Protein AF-A0A8T6URM4-F1 (afdb_monomer_lite)

pLDDT: mean 91.84, std 9.7, range [47.72, 98.75]

Structure (mmCIF, N/CA/C/O backbone):
data_AF-A0A8T6URM4-F1
#
_entry.id   AF-A0A8T6URM4-F1
#
loop_
_atom_site.group_PDB
_atom_site.id
_atom_site.type_symbol
_atom_site.label_atom_id
_atom_site.label_alt_id
_atom_site.label_comp_id
_atom_site.label_asym_id
_atom_site.label_entity_id
_atom_site.label_seq_id
_atom_site.pdbx_PDB_ins_code
_atom_site.Cartn_x
_atom_site.Cartn_y
_atom_site.Cartn_z
_atom_site.occupancy
_atom_site.B_iso_or_equiv
_atom_site.auth_seq_id
_atom_site.auth_comp_id
_atom_site.auth_asym_id
_atom_site.auth_atom_id
_atom_site.pdbx_PDB_model_num
ATOM 1 N N . ALA A 1 1 ? -12.663 2.961 1.482 1.00 91.44 1 ALA A N 1
ATOM 2 C CA . ALA A 1 1 ? -11.693 3.712 0.654 1.00 91.44 1 ALA A CA 1
ATOM 3 C C . ALA A 1 1 ? -12.336 4.215 -0.636 1.00 91.44 1 ALA A C 1
ATOM 5 O O . ALA A 1 1 ? -12.297 5.409 -0.865 1.00 91.44 1 ALA A O 1
ATOM 6 N N . ALA A 1 2 ? -12.988 3.360 -1.436 1.00 95.31 2 ALA A N 1
ATOM 7 C CA . ALA A 1 2 ? -13.620 3.776 -2.699 1.00 95.31 2 ALA A CA 1
ATOM 8 C C . ALA A 1 2 ? -14.686 4.888 -2.563 1.00 95.31 2 ALA A C 1
ATOM 10 O O . ALA A 1 2 ? -14.826 5.719 -3.453 1.00 95.31 2 ALA A O 1
ATOM 11 N N . ALA A 1 3 ? -15.412 4.930 -1.441 1.00 95.12 3 ALA A N 1
ATOM 12 C CA . ALA A 1 3 ? -16.490 5.895 -1.217 1.00 95.12 3 ALA A CA 1
ATOM 13 C C . ALA A 1 3 ? -16.045 7.250 -0.632 1.00 95.12 3 ALA A C 1
ATOM 15 O O . ALA A 1 3 ? -16.837 8.190 -0.649 1.00 95.12 3 ALA A O 1
ATOM 16 N N . ASP A 1 4 ? -14.818 7.368 -0.114 1.00 96.50 4 ASP A N 1
ATOM 17 C CA . ASP A 1 4 ? -14.369 8.526 0.670 1.00 96.50 4 ASP A CA 1
ATOM 18 C C . ASP A 1 4 ? -12.897 8.881 0.360 1.00 96.50 4 ASP A C 1
ATOM 20 O O . ASP A 1 4 ? -12.009 8.079 0.676 1.00 96.50 4 ASP A O 1
ATOM 24 N N . PRO A 1 5 ? -12.614 10.071 -0.215 1.00 96.88 5 PRO A N 1
ATOM 25 C CA . PRO A 1 5 ? -11.261 10.528 -0.514 1.00 96.88 5 PRO A CA 1
ATOM 26 C C . PRO A 1 5 ? -10.353 10.624 0.716 1.00 96.88 5 PRO A C 1
ATOM 28 O O . PRO A 1 5 ? -9.158 10.352 0.592 1.00 96.88 5 PRO A O 1
ATOM 31 N N . TYR A 1 6 ? -10.888 10.940 1.903 1.00 96.12 6 TYR A N 1
ATOM 32 C CA . TYR A 1 6 ? -10.088 10.991 3.132 1.00 96.12 6 TYR A CA 1
ATOM 33 C C . TYR A 1 6 ? -9.543 9.605 3.477 1.00 96.12 6 TYR A C 1
ATOM 35 O O . TYR A 1 6 ? -8.342 9.437 3.723 1.00 96.12 6 TYR A O 1
ATOM 43 N N . ARG A 1 7 ? -10.393 8.573 3.398 1.00 97.06 7 ARG A N 1
ATOM 44 C CA . ARG A 1 7 ? -9.941 7.189 3.544 1.00 97.06 7 ARG A CA 1
ATOM 45 C C . ARG A 1 7 ? -9.078 6.720 2.373 1.00 97.06 7 ARG A C 1
ATOM 47 O O . ARG A 1 7 ? -8.145 5.952 2.600 1.00 97.06 7 ARG A O 1
ATOM 54 N N . ALA A 1 8 ? -9.361 7.136 1.138 1.00 98.06 8 ALA A N 1
ATOM 55 C CA . ALA A 1 8 ? -8.542 6.784 -0.025 1.00 98.06 8 ALA A CA 1
ATOM 56 C C . ALA A 1 8 ? -7.104 7.310 0.117 1.00 98.06 8 ALA A C 1
ATOM 58 O O . ALA A 1 8 ? -6.158 6.604 -0.230 1.00 98.06 8 ALA A O 1
ATOM 59 N N . ALA A 1 9 ? -6.916 8.507 0.681 1.00 98.25 9 ALA A N 1
ATOM 60 C CA . ALA A 1 9 ? -5.592 9.070 0.935 1.00 98.25 9 ALA A CA 1
ATOM 61 C C . ALA A 1 9 ? -4.778 8.182 1.887 1.00 98.25 9 ALA A C 1
ATOM 63 O O . ALA A 1 9 ? -3.669 7.769 1.551 1.00 98.25 9 ALA A O 1
ATOM 64 N N . THR A 1 10 ? -5.350 7.795 3.032 1.00 97.69 10 THR A N 1
ATOM 65 C CA . THR A 1 10 ? -4.672 6.892 3.982 1.00 97.69 10 THR A CA 1
ATOM 66 C C . THR A 1 10 ? -4.481 5.482 3.425 1.00 97.69 10 THR A C 1
ATOM 68 O O . THR A 1 10 ? -3.482 4.831 3.728 1.00 97.69 10 THR A O 1
ATOM 71 N N . HIS A 1 11 ? -5.412 5.007 2.598 1.00 98.38 11 HIS A N 1
ATOM 72 C CA . HIS A 1 11 ? -5.314 3.719 1.911 1.00 98.38 11 HIS A CA 1
ATOM 73 C C . HIS A 1 11 ? -4.123 3.678 0.943 1.00 98.38 11 HIS A C 1
ATOM 75 O O . HIS A 1 11 ? -3.295 2.771 1.032 1.00 98.38 11 HIS A O 1
ATOM 81 N N . ASN A 1 12 ? -3.991 4.692 0.082 1.00 98.69 12 ASN A N 1
ATOM 82 C CA . ASN A 1 12 ? -2.889 4.804 -0.880 1.00 98.69 12 ASN A CA 1
ATOM 83 C C . ASN A 1 12 ? -1.550 5.089 -0.193 1.00 98.69 12 ASN A C 1
ATOM 85 O O . ASN A 1 12 ? -0.532 4.526 -0.587 1.00 98.69 12 ASN A O 1
ATOM 89 N N . LYS A 1 13 ? -1.548 5.861 0.900 1.00 98.56 13 LYS A N 1
ATOM 90 C CA . LYS A 1 13 ? -0.370 6.019 1.766 1.00 98.56 13 LYS A CA 1
ATOM 91 C C . LYS A 1 13 ? 0.128 4.662 2.271 1.00 98.56 13 LYS A C 1
ATOM 93 O O . LYS A 1 13 ? 1.325 4.396 2.254 1.00 98.56 13 LYS A O 1
ATOM 98 N N . GLY A 1 14 ? -0.787 3.789 2.699 1.00 97.94 14 GLY A N 1
ATOM 99 C CA . GLY A 1 14 ? -0.460 2.433 3.146 1.00 97.94 14 GLY A CA 1
ATOM 100 C C . GLY A 1 14 ? 0.217 1.587 2.065 1.00 97.94 14 GLY A C 1
ATOM 101 O O . GLY A 1 14 ? 1.210 0.932 2.363 1.00 97.94 14 GLY A O 1
ATOM 102 N N . ILE A 1 15 ? -0.267 1.656 0.820 1.00 98.75 15 ILE A N 1
ATOM 103 C CA . ILE A 1 15 ? 0.365 1.014 -0.350 1.00 98.75 15 ILE A CA 1
ATOM 104 C C . ILE A 1 15 ? 1.791 1.549 -0.537 1.00 98.75 15 ILE A C 1
ATOM 106 O O . ILE A 1 15 ? 2.758 0.786 -0.593 1.00 98.75 15 ILE A O 1
ATOM 110 N N . LEU A 1 16 ? 1.927 2.875 -0.583 1.00 98.62 16 LEU A N 1
ATOM 111 C CA . LEU A 1 16 ? 3.189 3.540 -0.886 1.00 98.62 16 LEU A CA 1
ATOM 112 C C . LEU A 1 16 ? 4.255 3.349 0.196 1.00 98.62 16 LEU A C 1
ATOM 114 O O . LEU A 1 16 ? 5.430 3.329 -0.149 1.00 98.62 16 LEU A O 1
ATOM 118 N N . ASN A 1 17 ? 3.890 3.099 1.461 1.00 98.62 17 ASN A N 1
ATOM 119 C CA . ASN A 1 17 ? 4.861 2.705 2.494 1.00 98.62 17 ASN A CA 1
ATOM 120 C C . ASN A 1 17 ? 5.749 1.530 2.036 1.00 98.62 17 ASN A C 1
ATOM 122 O O . ASN A 1 17 ? 6.953 1.546 2.274 1.00 98.62 17 ASN A O 1
ATOM 126 N N . GLY A 1 18 ? 5.155 0.511 1.403 1.00 98.38 18 GLY A N 1
ATOM 127 C CA . GLY A 1 18 ? 5.884 -0.666 0.925 1.00 98.38 18 GLY A CA 1
ATOM 128 C C . GLY A 1 18 ? 6.654 -0.376 -0.361 1.00 98.38 18 GLY A C 1
ATOM 129 O O . GLY A 1 18 ? 7.841 -0.679 -0.460 1.00 98.38 18 GLY A O 1
ATOM 130 N N . ILE A 1 19 ? 5.994 0.273 -1.326 1.00 98.69 19 ILE A N 1
ATOM 131 C CA . ILE A 1 19 ? 6.593 0.614 -2.625 1.00 98.69 19 ILE A CA 1
ATOM 132 C C . ILE A 1 19 ? 7.824 1.507 -2.439 1.00 98.69 19 ILE A C 1
ATOM 134 O O . ILE A 1 19 ? 8.904 1.185 -2.931 1.00 98.69 19 ILE A O 1
ATOM 138 N N . ILE A 1 20 ? 7.688 2.605 -1.692 1.00 98.38 20 ILE A N 1
ATOM 139 C CA . ILE A 1 20 ? 8.760 3.584 -1.481 1.00 98.38 20 ILE A CA 1
ATOM 140 C C . ILE A 1 20 ? 9.959 2.944 -0.778 1.00 98.38 20 ILE A C 1
ATOM 142 O O . ILE A 1 20 ? 11.096 3.257 -1.124 1.00 98.38 20 ILE A O 1
ATOM 146 N N . ALA A 1 21 ? 9.739 2.015 0.159 1.00 98.31 21 ALA A N 1
ATOM 147 C CA . ALA A 1 21 ? 10.832 1.318 0.833 1.00 98.31 21 ALA A CA 1
ATOM 148 C C . ALA A 1 21 ? 11.738 0.577 -0.167 1.00 98.31 21 ALA A C 1
ATOM 150 O O . ALA A 1 21 ? 12.963 0.708 -0.118 1.00 98.31 21 ALA A O 1
ATOM 151 N N . VAL A 1 22 ? 11.146 -0.142 -1.124 1.00 97.94 22 VAL A N 1
ATOM 152 C CA . VAL A 1 22 ? 11.893 -0.862 -2.166 1.00 97.94 22 VAL A CA 1
ATOM 153 C C . VAL A 1 22 ? 12.491 0.104 -3.197 1.00 97.94 22 VAL A C 1
ATOM 155 O O . VAL A 1 22 ? 13.629 -0.082 -3.635 1.00 97.94 22 VAL A O 1
ATOM 158 N N . VAL A 1 23 ? 11.776 1.174 -3.557 1.00 97.38 23 VAL A N 1
ATOM 159 C CA . VAL A 1 23 ? 12.285 2.231 -4.450 1.00 97.38 23 VAL A CA 1
ATOM 160 C C . VAL A 1 23 ? 13.549 2.875 -3.873 1.00 97.38 23 VAL A C 1
ATOM 162 O O . VAL A 1 23 ? 14.553 2.991 -4.575 1.00 97.38 23 VAL A O 1
ATOM 165 N N . ILE A 1 24 ? 13.550 3.221 -2.584 1.00 96.62 24 ILE A N 1
ATOM 166 C CA . ILE A 1 24 ? 14.719 3.787 -1.898 1.00 96.62 24 ILE A CA 1
ATOM 167 C C . ILE A 1 24 ? 15.852 2.758 -1.815 1.00 96.62 24 ILE A C 1
ATOM 169 O O . ILE A 1 24 ? 16.995 3.090 -2.130 1.00 96.62 24 ILE A O 1
ATOM 173 N N . ALA A 1 25 ? 15.552 1.505 -1.453 1.00 96.06 25 ALA A N 1
ATOM 174 C CA . ALA A 1 25 ? 16.553 0.439 -1.353 1.00 96.06 25 ALA A CA 1
ATOM 175 C C . ALA A 1 25 ? 17.267 0.161 -2.688 1.00 96.06 25 ALA A C 1
ATOM 177 O O . ALA A 1 25 ? 18.454 -0.164 -2.711 1.00 96.06 25 ALA A O 1
ATOM 178 N N . THR A 1 26 ? 16.557 0.331 -3.805 1.00 95.50 26 THR A N 1
ATOM 179 C CA . THR A 1 26 ? 17.101 0.193 -5.164 1.00 95.50 26 THR A CA 1
ATOM 180 C C . THR A 1 26 ? 17.640 1.508 -5.738 1.00 95.50 26 THR A C 1
ATOM 182 O O . THR A 1 26 ? 18.102 1.523 -6.875 1.00 95.50 26 THR A O 1
ATOM 185 N N . CYS A 1 27 ? 17.637 2.599 -4.960 1.00 95.19 27 CYS A N 1
ATOM 186 C CA . CYS A 1 27 ? 18.043 3.954 -5.354 1.00 95.19 27 CYS A CA 1
ATOM 187 C C . CYS A 1 27 ? 17.319 4.509 -6.596 1.00 95.19 27 CYS A C 1
ATOM 189 O O . CYS A 1 27 ? 17.912 5.241 -7.393 1.00 95.19 27 CYS A O 1
ATOM 191 N N . ASN A 1 28 ? 16.040 4.174 -6.748 1.00 95.25 28 ASN A N 1
ATOM 192 C CA . ASN A 1 28 ? 15.135 4.800 -7.708 1.00 95.25 28 ASN A CA 1
ATOM 193 C C . ASN A 1 28 ? 14.525 6.098 -7.130 1.00 95.25 28 ASN A C 1
ATOM 195 O O . ASN A 1 28 ? 14.574 6.350 -5.923 1.00 95.25 28 ASN A O 1
ATOM 199 N N . ASP A 1 29 ? 13.955 6.948 -7.990 1.00 95.62 29 ASP A N 1
ATOM 200 C CA . ASP A 1 29 ? 13.336 8.209 -7.565 1.00 95.62 29 ASP A CA 1
ATOM 201 C C . ASP A 1 29 ? 11.926 7.976 -6.996 1.00 95.62 29 ASP A C 1
ATOM 203 O O . ASP A 1 29 ? 10.965 7.761 -7.736 1.00 95.62 29 ASP A O 1
ATOM 207 N N . HIS A 1 30 ? 11.787 8.055 -5.669 1.00 96.50 30 HIS A N 1
ATOM 208 C CA . HIS A 1 30 ? 10.482 7.890 -5.024 1.00 96.50 30 HIS A CA 1
ATOM 209 C C . HIS A 1 30 ? 9.497 9.023 -5.320 1.00 96.50 30 HIS A C 1
ATOM 211 O O . HIS A 1 30 ? 8.300 8.763 -5.369 1.00 96.50 30 HIS A O 1
ATOM 217 N N . ARG A 1 31 ? 9.956 10.251 -5.599 1.00 98.06 31 ARG A N 1
ATOM 218 C CA . ARG A 1 31 ? 9.059 11.380 -5.895 1.00 98.06 31 ARG A CA 1
ATOM 219 C C . ARG A 1 31 ? 8.354 11.153 -7.226 1.00 98.06 31 ARG A C 1
ATOM 221 O O . ARG A 1 31 ? 7.160 11.416 -7.327 1.00 98.06 31 ARG A O 1
ATOM 228 N N . ALA A 1 32 ? 9.071 10.633 -8.224 1.00 96.25 32 ALA A N 1
ATOM 229 C CA . ALA A 1 32 ? 8.490 10.287 -9.520 1.00 96.25 32 ALA A CA 1
ATOM 230 C C . ALA A 1 32 ? 7.409 9.200 -9.385 1.00 96.25 32 ALA A C 1
ATOM 232 O O . ALA A 1 32 ? 6.324 9.327 -9.956 1.00 96.25 32 ALA A O 1
ATOM 233 N N . VAL A 1 33 ? 7.682 8.166 -8.582 1.00 97.88 33 VAL A N 1
ATOM 234 C CA . VAL A 1 33 ? 6.729 7.082 -8.298 1.00 97.88 33 VAL A CA 1
ATOM 235 C C . VAL A 1 33 ? 5.503 7.597 -7.538 1.00 97.88 33 VAL A C 1
ATOM 237 O O . VAL A 1 33 ? 4.375 7.325 -7.943 1.00 97.88 33 VAL A O 1
ATOM 240 N N . GLU A 1 34 ? 5.699 8.376 -6.473 1.00 98.12 34 GLU A N 1
ATOM 241 C CA . GLU A 1 34 ? 4.605 8.940 -5.673 1.00 98.12 34 GLU A CA 1
ATOM 242 C C . GLU A 1 34 ? 3.711 9.872 -6.494 1.00 98.12 34 GLU A C 1
ATOM 244 O O . GLU A 1 34 ? 2.487 9.734 -6.462 1.00 98.12 34 GLU A O 1
ATOM 249 N N . ALA A 1 35 ? 4.306 10.784 -7.269 1.00 98.31 35 ALA A N 1
ATOM 250 C CA . ALA A 1 35 ? 3.563 11.713 -8.113 1.00 98.31 35 ALA A CA 1
ATOM 251 C C . ALA A 1 35 ? 2.718 10.969 -9.157 1.00 98.31 35 ALA A C 1
ATOM 253 O O . ALA A 1 35 ? 1.530 11.260 -9.305 1.00 98.31 35 ALA A O 1
ATOM 254 N N . GLY A 1 36 ? 3.301 9.971 -9.832 1.00 98.06 36 GLY A N 1
ATOM 255 C CA . GLY A 1 36 ? 2.591 9.141 -10.804 1.00 98.06 36 GLY A CA 1
ATOM 256 C C . GLY A 1 36 ? 1.440 8.356 -10.174 1.00 98.06 36 GLY A C 1
ATOM 257 O O . GLY A 1 36 ? 0.321 8.388 -10.684 1.00 98.06 36 GLY A O 1
ATOM 258 N N . ALA A 1 37 ? 1.682 7.707 -9.033 1.00 98.38 37 ALA A N 1
ATOM 259 C CA . ALA A 1 37 ? 0.673 6.930 -8.319 1.00 98.38 37 ALA A CA 1
ATOM 260 C C . ALA A 1 37 ? -0.499 7.802 -7.838 1.00 98.38 37 ALA A C 1
ATOM 262 O O . ALA A 1 37 ? -1.663 7.470 -8.071 1.00 98.38 37 ALA A O 1
ATOM 263 N N . HIS A 1 38 ? -0.216 8.942 -7.205 1.00 98.38 38 HIS A N 1
ATOM 264 C CA . HIS A 1 38 ? -1.253 9.842 -6.703 1.00 98.38 38 HIS A CA 1
ATOM 265 C C . HIS A 1 38 ? -2.024 10.551 -7.823 1.00 98.38 38 HIS A C 1
ATOM 267 O O . HIS A 1 38 ? -3.238 10.719 -7.700 1.00 98.38 38 HIS A O 1
ATOM 273 N N . ALA A 1 39 ? -1.370 10.908 -8.932 1.00 98.38 39 ALA A N 1
ATOM 274 C CA . ALA A 1 39 ? -2.062 11.428 -10.110 1.00 98.38 39 ALA A CA 1
ATOM 275 C C . ALA A 1 39 ? -2.983 10.363 -10.730 1.00 98.38 39 ALA A C 1
ATOM 277 O O . ALA A 1 39 ? -4.145 10.639 -11.032 1.00 98.38 39 ALA A O 1
ATOM 278 N N . TYR A 1 40 ? -2.510 9.117 -10.841 1.00 98.56 40 TYR A N 1
ATOM 279 C CA . TYR A 1 40 ? -3.297 8.004 -11.376 1.00 98.56 40 TYR A CA 1
ATOM 280 C C . TYR A 1 40 ? -4.523 7.663 -10.521 1.00 98.56 40 TYR A C 1
ATOM 282 O O . TYR A 1 40 ? -5.584 7.317 -11.050 1.00 98.56 40 TYR A O 1
ATOM 290 N N . ALA A 1 41 ? -4.409 7.819 -9.200 1.00 98.44 41 ALA A N 1
ATOM 291 C CA . ALA A 1 41 ? -5.517 7.666 -8.261 1.00 98.44 41 ALA A CA 1
ATOM 292 C C . ALA A 1 41 ? -6.662 8.668 -8.509 1.00 98.44 41 ALA A C 1
ATOM 294 O O . ALA A 1 41 ? -7.797 8.404 -8.112 1.00 98.44 41 ALA A O 1
ATOM 295 N N . ALA A 1 42 ? -6.390 9.798 -9.170 1.00 98.12 42 ALA A N 1
ATOM 296 C CA . ALA A 1 42 ? -7.370 10.835 -9.496 1.00 98.12 42 ALA A CA 1
ATOM 297 C C . ALA A 1 42 ? -7.817 10.836 -10.973 1.00 98.12 42 ALA A C 1
ATOM 299 O O . ALA A 1 42 ? -8.577 11.719 -11.373 1.00 98.12 42 ALA A O 1
ATOM 300 N N . ARG A 1 43 ? -7.397 9.852 -11.786 1.00 97.12 43 ARG A N 1
ATOM 301 C CA . ARG A 1 43 ? -7.615 9.836 -13.250 1.00 97.12 43 ARG A CA 1
ATOM 302 C C . ARG A 1 43 ? -9.080 9.883 -13.697 1.00 97.12 43 ARG A C 1
ATOM 304 O O . ARG A 1 43 ? -9.359 10.259 -14.827 1.00 97.12 43 ARG A O 1
ATOM 311 N N . THR A 1 44 ? -10.015 9.510 -12.825 1.00 95.00 44 THR A N 1
ATOM 312 C CA . THR A 1 44 ? -11.461 9.494 -13.102 1.00 95.00 44 THR A CA 1
ATOM 313 C C . THR A 1 44 ? -12.189 10.742 -12.585 1.00 95.00 44 THR A C 1
ATOM 315 O O . THR A 1 44 ? -13.410 10.733 -12.458 1.00 95.00 44 THR A O 1
ATOM 318 N N . GLY A 1 45 ? -11.459 11.802 -12.218 1.00 95.75 45 GLY A N 1
ATOM 319 C CA . GLY A 1 45 ? -12.021 13.048 -11.676 1.00 95.75 45 GLY A CA 1
ATOM 320 C C . GLY A 1 45 ? -12.292 13.026 -10.167 1.00 95.75 45 GLY A C 1
ATOM 321 O O . GLY A 1 45 ? -12.648 14.050 -9.590 1.00 95.75 45 GLY A O 1
ATOM 322 N N . ARG A 1 46 ? -12.082 11.886 -9.497 1.00 96.44 46 ARG A N 1
ATOM 323 C CA . ARG A 1 46 ? -12.150 11.752 -8.036 1.00 96.44 46 ARG A CA 1
ATOM 324 C C . ARG A 1 46 ? -10.972 10.930 -7.539 1.00 96.44 46 ARG A C 1
ATOM 326 O O . ARG A 1 46 ? -10.696 9.863 -8.076 1.00 96.44 46 ARG A O 1
ATOM 333 N N . TYR A 1 47 ? -10.313 11.403 -6.484 1.00 98.38 47 TYR A N 1
ATOM 334 C CA . TYR A 1 47 ? -9.237 10.656 -5.843 1.00 98.38 47 TYR A CA 1
ATOM 335 C C . TYR A 1 47 ? -9.776 9.359 -5.215 1.00 98.38 47 TYR A C 1
ATOM 337 O O . TYR A 1 47 ? -10.670 9.390 -4.365 1.00 98.38 47 TYR A O 1
ATOM 345 N N . SER A 1 48 ? -9.239 8.225 -5.657 1.00 98.06 48 SER A N 1
ATOM 346 C CA . SER A 1 48 ? -9.758 6.875 -5.419 1.00 98.06 48 SER A CA 1
ATOM 347 C C . SER A 1 48 ? -8.632 5.909 -5.000 1.00 98.06 48 SER A C 1
ATOM 349 O O . SER A 1 48 ? -7.449 6.233 -5.149 1.00 98.06 48 SER A O 1
ATOM 351 N N . PRO A 1 49 ? -8.940 4.750 -4.387 1.00 98.31 49 PRO A N 1
ATOM 352 C CA . PRO A 1 49 ? -7.912 3.774 -4.035 1.00 98.31 49 PRO A CA 1
ATOM 353 C C . PRO A 1 49 ? -7.221 3.196 -5.281 1.00 98.31 49 PRO A C 1
ATOM 355 O O . PRO A 1 49 ? -7.866 2.957 -6.296 1.0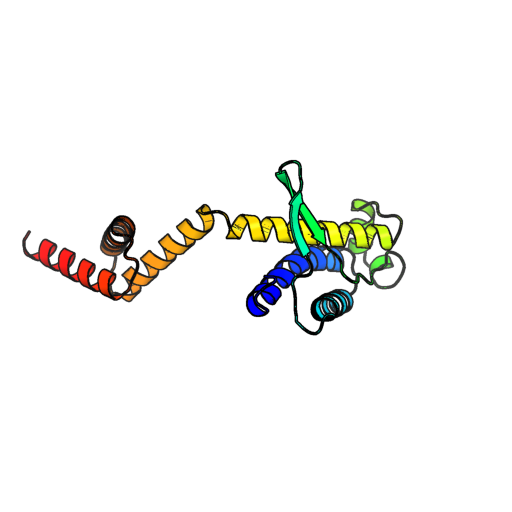0 98.31 49 PRO A O 1
ATOM 358 N N . LEU A 1 50 ? -5.918 2.924 -5.178 1.00 98.50 50 LEU A N 1
ATOM 359 C CA . LEU A 1 50 ? -5.123 2.273 -6.235 1.00 98.50 50 LEU A CA 1
ATOM 360 C C . LEU A 1 50 ? -5.330 0.751 -6.306 1.00 98.50 50 LEU A C 1
ATOM 362 O O . LEU A 1 50 ? -4.886 0.115 -7.259 1.00 98.50 50 LEU A O 1
ATOM 366 N N . THR A 1 51 ? -5.976 0.169 -5.292 1.00 98.62 51 THR A N 1
ATOM 367 C CA . THR A 1 51 ? -6.291 -1.262 -5.232 1.00 98.62 51 THR A CA 1
ATOM 368 C C . THR A 1 51 ? -7.789 -1.509 -5.213 1.00 98.62 51 THR A C 1
ATOM 370 O O . THR A 1 51 ? -8.565 -0.704 -4.686 1.00 98.62 51 THR A O 1
ATOM 373 N N . VAL A 1 52 ? -8.174 -2.670 -5.734 1.00 98.12 52 VAL A N 1
ATOM 374 C CA . VAL A 1 52 ? -9.509 -3.250 -5.598 1.00 98.12 52 VAL A CA 1
ATOM 375 C C . VAL A 1 52 ? -9.373 -4.548 -4.812 1.00 98.12 52 VAL A C 1
ATOM 377 O O . VAL A 1 52 ? -8.416 -5.295 -4.997 1.00 98.12 52 VAL A O 1
ATOM 380 N N . TRP A 1 53 ? -10.310 -4.771 -3.895 1.00 98.19 53 TRP A N 1
ATOM 381 C CA . TRP A 1 53 ? -10.446 -6.017 -3.151 1.00 98.19 53 TRP A CA 1
ATOM 382 C C . TRP A 1 53 ? -11.861 -6.532 -3.352 1.00 98.19 53 TRP A C 1
ATOM 384 O O . TRP A 1 53 ? -12.825 -5.804 -3.105 1.00 98.19 53 TRP A O 1
ATOM 394 N N . GLU A 1 54 ? -11.977 -7.776 -3.784 1.00 97.94 54 GLU A N 1
ATOM 395 C CA . GLU A 1 54 ? -13.240 -8.418 -4.119 1.00 97.94 54 GLU A CA 1
ATOM 396 C C . GLU A 1 54 ? -13.247 -9.880 -3.675 1.00 97.94 54 GLU A C 1
ATOM 398 O O . GLU A 1 54 ? -12.218 -10.448 -3.311 1.00 97.94 54 GLU A O 1
ATOM 403 N N . LYS A 1 55 ? -14.434 -10.484 -3.667 1.00 98.06 55 LYS A N 1
ATOM 404 C CA . LYS A 1 55 ? -14.610 -11.912 -3.418 1.00 98.06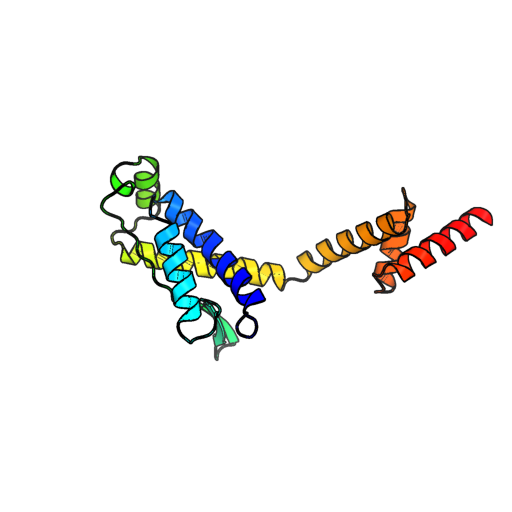 55 LYS A CA 1
ATOM 405 C C . LYS A 1 55 ? -14.888 -12.585 -4.758 1.00 98.06 55 LYS A C 1
ATOM 407 O O . LYS A 1 55 ? -15.837 -12.190 -5.435 1.00 98.06 55 LYS A O 1
ATOM 412 N N . ASN A 1 56 ? -14.079 -13.569 -5.141 1.00 97.50 56 ASN A N 1
ATOM 413 C CA . ASN A 1 56 ? -14.317 -14.324 -6.373 1.00 97.50 56 ASN A CA 1
ATOM 414 C C . ASN A 1 56 ? -15.514 -15.292 -6.217 1.00 97.50 56 ASN A C 1
ATOM 416 O O . ASN A 1 56 ? -16.166 -15.353 -5.170 1.00 97.50 56 ASN A O 1
ATOM 420 N N . ARG A 1 57 ? -15.814 -16.060 -7.273 1.00 97.06 57 ARG A N 1
ATOM 421 C CA . ARG A 1 57 ? -16.931 -17.025 -7.288 1.00 97.06 57 ARG A CA 1
ATOM 422 C C . ARG A 1 57 ? -16.755 -18.179 -6.297 1.00 97.06 57 ARG A C 1
ATOM 424 O O . ARG A 1 57 ? -17.753 -18.646 -5.756 1.00 97.06 57 ARG A O 1
ATOM 431 N N . ASP A 1 58 ? -15.516 -18.590 -6.048 1.00 97.06 58 ASP A N 1
ATOM 432 C CA . ASP A 1 58 ? -15.166 -19.680 -5.126 1.00 97.06 58 ASP A CA 1
ATOM 433 C C . ASP A 1 58 ? -15.143 -19.214 -3.661 1.00 97.06 58 ASP A C 1
ATOM 435 O O . ASP A 1 58 ? -15.205 -20.002 -2.721 1.00 97.06 58 ASP A O 1
ATOM 439 N N . GLY A 1 59 ? -15.158 -17.899 -3.468 1.00 97.19 59 GLY A N 1
ATOM 440 C CA . GLY A 1 59 ? -15.256 -17.236 -2.189 1.00 97.19 59 GLY A CA 1
ATOM 441 C C . GLY A 1 59 ? -13.938 -16.731 -1.615 1.00 97.19 59 GLY A C 1
ATOM 442 O O . GLY A 1 59 ? -13.937 -16.250 -0.479 1.00 97.19 59 GLY A O 1
ATOM 443 N N . ASP A 1 60 ? -12.864 -16.768 -2.397 1.00 97.69 60 ASP A N 1
ATOM 444 C CA . ASP A 1 60 ? -11.554 -16.252 -2.022 1.00 97.69 60 ASP A CA 1
ATOM 445 C C . ASP A 1 60 ? -11.501 -14.728 -2.115 1.00 97.69 60 ASP A C 1
ATOM 447 O O . ASP A 1 60 ? -12.133 -14.102 -2.973 1.00 97.69 60 ASP A O 1
ATOM 451 N N . LEU A 1 61 ? -10.688 -14.133 -1.244 1.00 97.88 61 LEU A N 1
ATOM 452 C CA . LEU A 1 61 ? -10.345 -12.719 -1.307 1.00 97.88 61 LEU A CA 1
ATOM 453 C C . LEU A 1 61 ? -9.323 -12.487 -2.427 1.00 97.88 61 LEU A C 1
ATOM 455 O O . LEU A 1 61 ? -8.195 -12.974 -2.355 1.00 97.88 61 LEU A O 1
ATOM 459 N N . VAL A 1 62 ? -9.697 -11.690 -3.424 1.00 98.44 62 VAL A N 1
ATOM 460 C CA . VAL A 1 62 ? -8.849 -11.316 -4.558 1.00 98.44 62 VAL A CA 1
ATOM 461 C C . VAL A 1 62 ? -8.514 -9.834 -4.469 1.00 98.44 62 VAL A C 1
ATOM 463 O O . VAL A 1 62 ? -9.400 -8.993 -4.328 1.00 98.44 62 VAL A O 1
ATOM 466 N N . GLY A 1 63 ? -7.221 -9.524 -4.532 1.00 98.31 63 GLY A N 1
ATOM 467 C CA . GLY A 1 63 ? -6.707 -8.161 -4.563 1.00 98.31 63 GLY A CA 1
ATOM 468 C C . GLY A 1 63 ? -6.044 -7.862 -5.899 1.00 98.31 63 GLY A C 1
ATOM 469 O O . GLY A 1 63 ? -5.257 -8.667 -6.392 1.00 98.31 63 GLY A O 1
ATOM 470 N N . SER A 1 64 ? -6.317 -6.690 -6.459 1.00 98.56 64 SER A N 1
ATOM 471 C CA . SER A 1 64 ? -5.648 -6.186 -7.657 1.00 98.56 64 SER A CA 1
ATOM 472 C C . SER A 1 64 ? -5.127 -4.774 -7.427 1.00 98.56 64 SER A C 1
ATOM 474 O O . SER A 1 64 ? -5.697 -3.996 -6.659 1.00 98.56 64 SER A O 1
ATOM 476 N N . ILE A 1 65 ? -4.033 -4.431 -8.102 1.00 98.62 65 ILE A N 1
ATOM 477 C CA . ILE A 1 65 ? -3.415 -3.107 -8.061 1.00 98.62 65 ILE A CA 1
ATOM 478 C C . ILE A 1 65 ? -3.031 -2.685 -9.476 1.00 98.62 65 ILE A C 1
ATOM 480 O O . ILE A 1 65 ? -2.553 -3.502 -10.259 1.00 98.62 65 ILE A O 1
ATOM 484 N N . GLU A 1 66 ? -3.207 -1.406 -9.787 1.00 98.00 66 GLU A N 1
ATOM 485 C CA . GLU A 1 66 ? -2.722 -0.817 -11.031 1.00 98.00 66 GLU A CA 1
ATOM 486 C C . GLU A 1 66 ? -2.255 0.615 -10.770 1.00 98.00 66 GLU A C 1
ATOM 488 O O . GLU A 1 66 ? -2.999 1.437 -10.226 1.00 98.00 66 GLU A O 1
ATOM 493 N N . LEU A 1 67 ? -1.006 0.910 -11.131 1.00 97.69 67 LEU A N 1
ATOM 494 C CA . LEU A 1 67 ? -0.412 2.233 -10.971 1.00 97.69 67 LEU A CA 1
ATOM 495 C C . LEU A 1 67 ? 0.811 2.429 -11.885 1.00 97.69 67 LEU A C 1
ATOM 497 O O . LEU A 1 67 ? 1.495 1.456 -12.205 1.00 97.69 67 LEU A O 1
ATOM 501 N N . PRO A 1 68 ? 1.138 3.676 -12.268 1.00 97.38 68 PRO A N 1
ATOM 502 C CA . PRO A 1 68 ? 2.363 3.981 -12.994 1.00 97.38 68 PRO A CA 1
ATOM 503 C C . PRO A 1 68 ? 3.595 3.751 -12.112 1.00 97.38 68 PRO A C 1
ATOM 505 O O . PRO A 1 68 ? 3.679 4.287 -11.007 1.00 97.38 68 PRO A O 1
ATOM 508 N N . LEU A 1 69 ? 4.574 3.003 -12.621 1.00 96.94 69 LEU A N 1
ATOM 509 C CA . LEU A 1 69 ? 5.843 2.729 -11.941 1.00 96.94 69 LEU A CA 1
ATOM 510 C C . LEU A 1 69 ? 7.020 3.021 -12.874 1.00 96.94 69 LEU A C 1
ATOM 512 O O . LEU A 1 69 ? 7.532 2.142 -13.562 1.00 96.94 69 LEU A O 1
ATOM 516 N N . ALA A 1 70 ? 7.452 4.281 -12.895 1.00 91.81 70 ALA A N 1
ATOM 517 C CA . ALA A 1 70 ? 8.633 4.702 -13.640 1.00 91.81 70 ALA A CA 1
ATOM 518 C C . ALA A 1 70 ? 9.905 4.368 -12.842 1.00 91.81 70 ALA A C 1
ATOM 520 O O . ALA A 1 70 ? 10.361 5.163 -12.021 1.00 91.81 70 ALA A O 1
ATOM 521 N N . VAL A 1 71 ? 10.457 3.174 -13.067 1.00 94.75 71 VAL A N 1
ATOM 522 C CA . VAL A 1 71 ? 11.661 2.674 -12.384 1.00 94.75 71 VAL A CA 1
ATOM 523 C C . VAL A 1 71 ? 12.684 2.123 -13.368 1.00 94.75 71 VAL A C 1
ATOM 525 O O . VAL A 1 71 ? 12.363 1.783 -14.505 1.00 94.75 71 VAL A O 1
ATOM 528 N N . GLY A 1 72 ? 13.935 2.039 -12.926 1.00 92.75 72 GLY A N 1
ATOM 529 C CA . GLY A 1 72 ? 15.042 1.526 -13.715 1.00 92.75 72 GLY A CA 1
ATOM 530 C C . GLY A 1 72 ? 15.914 0.549 -12.936 1.00 92.75 72 GLY A C 1
ATOM 531 O O . GLY A 1 72 ? 16.069 0.637 -11.718 1.00 92.75 72 GLY A O 1
ATOM 532 N N . ILE A 1 73 ? 16.521 -0.370 -13.686 1.00 91.50 73 ILE A N 1
ATOM 533 C CA . ILE A 1 73 ? 17.594 -1.261 -13.214 1.00 91.50 73 ILE A CA 1
ATOM 534 C C . ILE A 1 73 ? 18.947 -0.933 -13.877 1.00 91.50 73 ILE A C 1
ATOM 536 O O . ILE A 1 73 ? 19.971 -1.532 -13.553 1.00 91.50 73 ILE A O 1
ATOM 540 N N . ILE A 1 74 ? 18.956 0.024 -14.819 1.00 79.62 74 ILE A N 1
ATOM 541 C CA . ILE A 1 74 ? 20.141 0.527 -15.523 1.00 79.62 74 ILE A CA 1
ATOM 542 C C . ILE A 1 74 ? 20.155 2.056 -15.407 1.00 79.62 74 ILE A C 1
ATOM 544 O O . ILE A 1 74 ? 19.188 2.714 -15.776 1.00 79.62 74 ILE A O 1
ATOM 548 N N . GLY A 1 75 ? 21.280 2.620 -14.959 1.00 68.56 75 GLY A N 1
ATOM 549 C CA . GLY A 1 75 ? 21.524 4.069 -14.968 1.00 68.56 75 GLY A CA 1
ATOM 550 C C . GLY A 1 75 ? 21.243 4.788 -13.642 1.00 68.56 75 GLY A C 1
ATOM 551 O O . GLY A 1 75 ? 20.615 4.256 -12.729 1.00 68.56 75 GLY A O 1
ATOM 552 N N . GLY A 1 76 ? 21.770 6.009 -13.512 1.00 69.38 76 GLY A N 1
ATOM 553 C CA . GLY A 1 76 ? 21.658 6.816 -12.292 1.00 69.38 76 GLY A CA 1
ATOM 554 C C . GLY A 1 76 ? 22.358 6.203 -11.070 1.00 69.38 76 GLY A C 1
ATOM 555 O O . GLY A 1 76 ? 23.331 5.453 -11.192 1.00 69.38 76 GLY A O 1
ATOM 556 N N . ALA A 1 77 ? 21.843 6.511 -9.875 1.00 74.00 77 ALA A N 1
ATOM 557 C CA . ALA A 1 77 ? 22.376 6.004 -8.608 1.00 74.00 77 ALA A CA 1
ATOM 558 C C . ALA A 1 77 ? 22.284 4.471 -8.488 1.00 74.00 77 ALA A C 1
ATOM 560 O O . ALA A 1 77 ? 23.126 3.871 -7.825 1.00 74.00 77 ALA A O 1
ATOM 561 N N . THR A 1 78 ? 21.346 3.824 -9.191 1.00 71.25 78 THR A N 1
ATOM 562 C CA . THR A 1 78 ? 21.136 2.363 -9.147 1.00 71.25 78 THR A CA 1
ATOM 563 C C . THR A 1 78 ? 22.385 1.558 -9.550 1.00 71.25 78 THR A C 1
ATOM 565 O O . THR A 1 78 ? 22.664 0.504 -8.979 1.00 71.25 78 THR A O 1
ATOM 568 N N . LYS A 1 79 ? 23.206 2.085 -10.478 1.00 72.44 79 LYS A N 1
ATOM 569 C CA . LYS A 1 79 ? 24.449 1.447 -10.958 1.00 72.44 79 LYS A CA 1
ATOM 570 C C . LYS A 1 79 ? 25.704 1.905 -10.212 1.00 72.44 79 LYS A C 1
ATOM 572 O O . LYS A 1 79 ? 26.753 1.277 -10.342 1.00 72.44 79 LYS A O 1
ATOM 577 N N . VAL A 1 80 ? 25.640 2.991 -9.451 1.00 79.56 80 VAL A N 1
ATOM 578 C CA . VAL A 1 80 ? 26.814 3.548 -8.757 1.00 79.56 80 VAL A CA 1
ATOM 579 C C . VAL A 1 80 ? 26.790 3.172 -7.281 1.00 79.56 80 VAL A C 1
ATOM 581 O O . VAL A 1 80 ? 27.811 2.752 -6.740 1.00 79.56 80 VAL A O 1
ATOM 584 N N . HIS A 1 81 ? 25.618 3.239 -6.651 1.00 89.69 81 HIS A N 1
ATOM 585 C CA . HIS A 1 81 ? 25.454 3.030 -5.224 1.00 89.69 81 HIS A CA 1
ATOM 586 C C . HIS A 1 81 ? 25.630 1.544 -4.849 1.00 89.69 81 HIS A C 1
ATOM 588 O O . HIS A 1 81 ? 24.874 0.698 -5.339 1.00 89.69 81 HIS A O 1
ATOM 594 N N . PRO A 1 82 ? 26.588 1.188 -3.969 1.00 90.88 82 PRO A N 1
ATOM 595 C CA . PRO A 1 82 ? 26.863 -0.209 -3.624 1.00 90.88 82 PRO A CA 1
ATOM 596 C C . PRO A 1 82 ? 25.645 -0.959 -3.071 1.00 90.88 82 PRO A C 1
ATOM 598 O O . PRO A 1 82 ? 25.403 -2.098 -3.463 1.00 90.88 82 PRO A O 1
ATOM 601 N N . ILE A 1 83 ? 24.835 -0.308 -2.227 1.00 91.56 83 ILE A N 1
ATOM 602 C CA . ILE A 1 83 ? 23.633 -0.929 -1.644 1.00 91.56 83 ILE A CA 1
ATOM 603 C C . ILE A 1 83 ? 22.569 -1.204 -2.713 1.00 91.56 83 ILE A C 1
ATOM 605 O O . ILE A 1 83 ? 21.952 -2.262 -2.674 1.00 91.56 83 ILE A O 1
ATOM 609 N N . ALA A 1 84 ? 22.405 -0.328 -3.712 1.00 91.88 84 ALA A N 1
ATOM 610 C CA . ALA A 1 84 ? 21.419 -0.545 -4.772 1.00 91.88 84 ALA A CA 1
ATOM 611 C C . ALA A 1 84 ? 21.765 -1.775 -5.619 1.00 91.88 84 ALA A C 1
ATOM 613 O O . ALA A 1 84 ? 20.892 -2.582 -5.930 1.00 91.88 84 ALA A O 1
ATOM 614 N N . LYS A 1 85 ? 23.057 -1.976 -5.919 1.00 91.00 85 LYS A N 1
ATOM 615 C CA . LYS A 1 85 ? 23.539 -3.185 -6.608 1.00 91.00 85 LYS A CA 1
ATOM 616 C C . LYS A 1 85 ? 23.228 -4.449 -5.820 1.00 91.00 85 LYS A C 1
ATOM 618 O O . LYS A 1 85 ? 22.811 -5.445 -6.404 1.00 91.00 85 LYS A O 1
ATOM 623 N N . VAL A 1 86 ? 23.448 -4.414 -4.505 1.00 94.50 86 VAL A N 1
ATOM 624 C CA . VAL A 1 86 ? 23.152 -5.547 -3.622 1.00 94.50 86 VAL A CA 1
ATOM 625 C C . VAL A 1 86 ? 21.647 -5.802 -3.567 1.00 94.50 86 VAL A C 1
ATOM 627 O O . VAL A 1 86 ? 21.238 -6.944 -3.746 1.00 94.50 86 VAL A O 1
ATOM 630 N N . ALA A 1 87 ? 20.824 -4.763 -3.410 1.00 95.38 87 ALA A N 1
ATOM 631 C CA . ALA A 1 87 ? 19.368 -4.884 -3.393 1.00 95.38 87 ALA A CA 1
ATOM 632 C C . ALA A 1 87 ? 18.828 -5.498 -4.695 1.00 95.38 87 ALA A C 1
ATOM 634 O O . ALA A 1 87 ? 18.085 -6.473 -4.647 1.00 95.38 87 ALA A O 1
ATOM 635 N N . LEU A 1 88 ? 19.264 -5.003 -5.859 1.00 94.44 88 LEU A N 1
ATOM 636 C CA . LEU A 1 88 ? 18.872 -5.559 -7.160 1.00 94.44 88 LEU A CA 1
ATOM 637 C C . LEU A 1 88 ? 19.354 -7.006 -7.342 1.00 94.44 88 LEU A C 1
ATOM 639 O O . LEU A 1 88 ? 18.618 -7.834 -7.871 1.00 94.44 88 LEU A O 1
ATOM 643 N N . LYS A 1 89 ? 20.556 -7.338 -6.852 1.00 94.31 89 LYS A N 1
ATOM 644 C CA . LYS A 1 89 ? 21.072 -8.714 -6.869 1.00 94.31 89 LYS A CA 1
ATOM 645 C C . LYS A 1 89 ? 20.246 -9.657 -5.988 1.00 94.31 89 LYS A C 1
ATOM 647 O O . LYS A 1 89 ? 20.021 -10.790 -6.397 1.00 94.31 89 LYS A O 1
ATOM 652 N N . ILE A 1 90 ? 19.810 -9.207 -4.809 1.00 96.81 90 ILE A N 1
ATOM 653 C CA . ILE A 1 90 ? 18.931 -9.977 -3.912 1.00 96.81 90 ILE A CA 1
ATOM 654 C C . ILE A 1 90 ? 17.565 -10.199 -4.567 1.00 96.81 90 ILE A C 1
ATOM 656 O O . ILE A 1 90 ? 17.049 -11.310 -4.522 1.00 96.81 90 ILE A O 1
ATOM 660 N N . LEU A 1 91 ? 17.001 -9.159 -5.190 1.00 96.44 91 LEU A N 1
ATOM 661 C CA . LEU A 1 91 ? 15.717 -9.248 -5.889 1.00 96.44 91 LEU A CA 1
ATOM 662 C C . LEU A 1 91 ? 15.779 -10.150 -7.130 1.00 96.44 91 LEU A C 1
ATOM 664 O O . LEU A 1 91 ? 14.771 -10.739 -7.499 1.00 96.44 91 LEU A O 1
ATOM 668 N N . GLY A 1 92 ? 16.940 -10.256 -7.783 1.00 96.12 92 GLY A N 1
ATOM 669 C CA . GLY A 1 92 ? 17.140 -11.142 -8.934 1.00 96.12 92 GLY A CA 1
ATOM 670 C C . GLY A 1 92 ? 16.410 -10.710 -10.211 1.00 96.12 92 GLY A C 1
ATOM 671 O O . GLY A 1 92 ? 16.345 -11.489 -11.161 1.00 96.12 92 GLY A O 1
ATOM 672 N N . VAL A 1 93 ? 15.885 -9.483 -10.245 1.00 96.25 93 VAL A N 1
ATOM 673 C CA . VAL A 1 93 ? 15.174 -8.919 -11.399 1.00 96.25 93 VAL A CA 1
ATOM 674 C C . VAL A 1 93 ? 16.130 -8.651 -12.563 1.00 96.25 93 VAL A C 1
ATOM 676 O O . VAL A 1 93 ? 17.247 -8.157 -12.389 1.00 96.25 93 VAL A O 1
ATOM 679 N N . LYS A 1 94 ? 15.678 -8.965 -13.771 1.00 94.75 94 LYS A N 1
ATOM 680 C CA . LYS A 1 94 ? 16.416 -8.847 -15.034 1.00 94.75 94 LYS A CA 1
ATOM 681 C C . LYS A 1 94 ? 15.936 -7.682 -15.883 1.00 94.75 94 LYS A C 1
ATOM 683 O O . LYS A 1 94 ? 16.663 -7.247 -16.774 1.00 94.75 94 LYS A O 1
ATOM 688 N N . THR A 1 95 ? 14.732 -7.176 -15.622 1.00 96.12 95 THR A N 1
ATOM 689 C CA . THR A 1 95 ? 14.141 -6.052 -16.355 1.00 96.12 95 THR A CA 1
ATOM 690 C C . THR A 1 95 ? 13.546 -5.009 -15.408 1.00 96.12 95 THR A C 1
ATOM 692 O O . THR A 1 95 ? 13.248 -5.286 -14.247 1.00 96.12 95 THR A O 1
ATOM 695 N N . ALA A 1 96 ? 13.366 -3.782 -15.905 1.00 95.50 96 ALA A N 1
ATOM 696 C CA . ALA A 1 96 ? 12.669 -2.735 -15.158 1.00 95.50 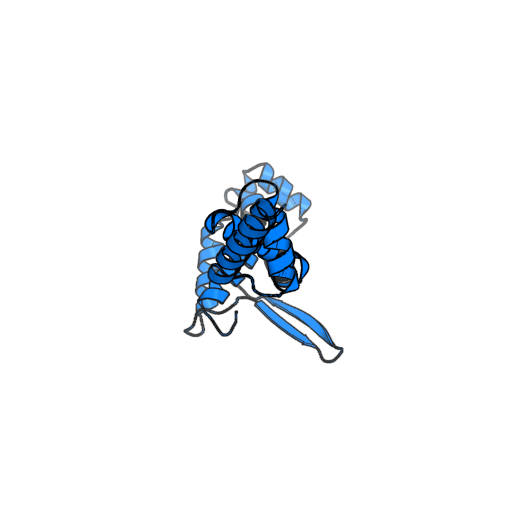96 ALA A CA 1
ATOM 697 C C . ALA A 1 96 ? 11.187 -3.081 -14.922 1.00 95.50 96 ALA A C 1
ATOM 699 O O . ALA A 1 96 ? 10.639 -2.716 -13.886 1.00 95.50 96 ALA A O 1
ATOM 700 N N . ASN A 1 97 ? 10.571 -3.830 -15.843 1.00 97.12 97 ASN A N 1
ATOM 701 C CA . ASN A 1 97 ? 9.196 -4.304 -15.698 1.00 97.12 97 ASN A CA 1
ATOM 702 C C . ASN A 1 97 ? 9.075 -5.314 -14.555 1.00 97.12 97 ASN A C 1
ATOM 704 O O . ASN A 1 97 ? 8.193 -5.164 -13.722 1.00 97.12 97 ASN A O 1
ATOM 708 N N . GLU A 1 98 ? 10.013 -6.258 -14.436 1.00 97.69 98 GLU A N 1
ATOM 709 C CA . GLU A 1 98 ? 10.044 -7.185 -13.296 1.00 97.69 98 GLU A CA 1
ATOM 710 C C . GLU A 1 98 ? 10.198 -6.433 -11.963 1.00 97.69 98 GLU A C 1
ATOM 712 O O . GLU A 1 98 ? 9.526 -6.755 -10.985 1.00 97.69 98 GLU A O 1
ATOM 717 N N . LEU A 1 99 ? 11.029 -5.381 -11.913 1.00 97.56 99 LEU A N 1
ATOM 718 C CA . LEU A 1 99 ? 11.107 -4.522 -10.726 1.00 97.56 99 LEU A CA 1
ATOM 719 C C . LEU A 1 99 ? 9.767 -3.823 -10.445 1.00 97.56 99 LEU A C 1
ATOM 721 O O . LEU A 1 99 ? 9.345 -3.761 -9.292 1.00 97.56 99 LEU A O 1
ATOM 725 N N . ALA A 1 100 ? 9.094 -3.305 -11.473 1.00 98.19 100 ALA A N 1
ATOM 726 C CA . ALA A 1 100 ? 7.783 -2.680 -11.331 1.00 98.19 100 ALA A CA 1
ATOM 727 C C . ALA A 1 100 ? 6.716 -3.674 -10.830 1.00 98.19 100 ALA A C 1
ATOM 729 O O . ALA A 1 100 ? 5.945 -3.342 -9.933 1.00 98.19 100 ALA A O 1
ATOM 730 N N . GLU A 1 101 ? 6.704 -4.907 -11.331 1.00 98.44 101 GLU A N 1
ATOM 731 C CA . GLU A 1 101 ? 5.805 -5.972 -10.871 1.00 98.44 101 GLU A CA 1
ATOM 732 C C . GLU A 1 101 ? 6.049 -6.316 -9.397 1.00 98.44 101 GLU A C 1
ATOM 734 O O . GLU A 1 101 ? 5.100 -6.381 -8.611 1.00 98.44 101 GLU A O 1
ATOM 739 N N . VAL A 1 102 ? 7.317 -6.441 -8.985 1.00 98.44 102 VAL A N 1
ATOM 740 C CA . VAL A 1 102 ? 7.691 -6.634 -7.573 1.00 98.44 102 VAL A CA 1
ATOM 741 C C . VAL A 1 102 ? 7.190 -5.472 -6.715 1.00 98.44 102 VAL A C 1
ATOM 743 O O . VAL A 1 102 ? 6.600 -5.697 -5.660 1.00 98.44 102 VAL A O 1
ATOM 746 N N . LEU A 1 103 ? 7.386 -4.228 -7.157 1.00 98.62 103 LEU A N 1
ATOM 747 C CA . LEU A 1 103 ? 6.913 -3.040 -6.444 1.00 98.62 103 LEU A CA 1
ATOM 748 C C . LEU A 1 103 ? 5.390 -3.039 -6.287 1.00 98.62 103 LEU A C 1
ATOM 750 O O . LEU A 1 103 ? 4.893 -2.827 -5.181 1.00 98.62 103 LEU A O 1
ATOM 754 N N . ALA A 1 104 ? 4.650 -3.312 -7.360 1.00 98.69 104 ALA A N 1
ATOM 755 C CA . ALA A 1 104 ? 3.195 -3.407 -7.326 1.00 98.69 104 ALA A CA 1
ATOM 756 C C . ALA A 1 104 ? 2.728 -4.502 -6.349 1.00 98.69 104 ALA A C 1
ATOM 758 O O . ALA A 1 104 ? 1.871 -4.243 -5.499 1.00 98.69 104 ALA A O 1
ATOM 759 N N . ALA A 1 105 ? 3.345 -5.688 -6.395 1.00 98.69 105 ALA A N 1
ATOM 760 C CA . ALA A 1 105 ? 3.044 -6.797 -5.492 1.00 98.69 105 ALA A CA 1
ATOM 761 C C . ALA A 1 105 ? 3.328 -6.449 -4.020 1.00 98.69 105 ALA A C 1
ATOM 763 O O . ALA A 1 105 ? 2.486 -6.695 -3.155 1.00 98.69 105 ALA A O 1
ATOM 764 N N . VAL A 1 106 ? 4.466 -5.809 -3.729 1.00 98.69 106 VAL A N 1
ATOM 765 C CA . VAL A 1 106 ? 4.798 -5.311 -2.382 1.00 98.69 106 VAL A CA 1
ATOM 766 C C . VAL A 1 106 ? 3.770 -4.281 -1.916 1.00 98.69 106 VAL A C 1
ATOM 768 O O . VAL A 1 106 ? 3.311 -4.346 -0.776 1.00 98.69 106 VAL A O 1
ATOM 771 N N . GLY A 1 107 ? 3.362 -3.356 -2.786 1.00 98.75 107 GLY A N 1
ATOM 772 C CA . GLY A 1 107 ? 2.322 -2.375 -2.482 1.00 98.75 107 GLY A CA 1
ATOM 773 C C . GLY A 1 107 ? 0.977 -3.019 -2.138 1.00 98.75 107 GLY A C 1
ATOM 774 O O . GLY A 1 107 ? 0.334 -2.624 -1.162 1.00 98.75 107 GLY A O 1
ATOM 775 N N . LEU A 1 108 ? 0.569 -4.041 -2.893 1.00 98.75 108 LEU A N 1
ATOM 776 C CA . LEU A 1 108 ? -0.656 -4.798 -2.636 1.00 98.75 108 LEU A CA 1
ATOM 777 C C . LEU A 1 108 ? -0.570 -5.595 -1.323 1.00 98.75 108 LEU A C 1
ATOM 779 O O . LEU A 1 108 ? -1.516 -5.571 -0.535 1.00 98.75 108 LEU A O 1
ATOM 783 N N . ALA A 1 109 ? 0.569 -6.231 -1.037 1.00 98.56 109 ALA A N 1
ATOM 784 C CA . ALA A 1 109 ? 0.802 -6.949 0.216 1.00 98.56 109 ALA A CA 1
ATOM 785 C C . ALA A 1 109 ? 0.779 -6.008 1.433 1.00 98.56 109 ALA A C 1
ATOM 787 O O . ALA A 1 109 ? 0.114 -6.292 2.432 1.00 98.56 109 ALA A O 1
ATOM 788 N N . GLN A 1 110 ? 1.433 -4.846 1.333 1.00 98.50 110 GLN A N 1
ATOM 789 C CA . GLN A 1 110 ? 1.419 -3.819 2.376 1.00 98.50 110 GLN A CA 1
ATOM 790 C C . GLN A 1 110 ? -0.005 -3.303 2.631 1.00 98.50 110 GLN A C 1
ATOM 792 O O . GLN A 1 110 ? -0.403 -3.082 3.778 1.00 98.50 110 GLN A O 1
ATOM 797 N N . ASN A 1 111 ? -0.795 -3.145 1.564 1.00 98.50 111 ASN A N 1
ATOM 798 C CA . ASN A 1 111 ? -2.199 -2.768 1.659 1.00 98.50 111 ASN A CA 1
ATOM 799 C C . ASN A 1 111 ? -3.037 -3.835 2.360 1.00 98.50 111 ASN A C 1
ATOM 801 O O . ASN A 1 111 ? -3.787 -3.488 3.270 1.00 98.50 111 ASN A O 1
ATOM 805 N N . LEU A 1 112 ? -2.882 -5.111 1.994 1.00 97.81 112 LEU A N 1
ATOM 806 C CA . LEU A 1 112 ? -3.577 -6.215 2.655 1.00 97.81 112 LEU A CA 1
ATOM 807 C C . LEU A 1 112 ? -3.254 -6.256 4.148 1.00 97.81 112 LEU A C 1
ATOM 809 O O . LEU A 1 112 ? -4.168 -6.333 4.965 1.00 97.81 112 LEU A O 1
ATOM 813 N N . GLY A 1 113 ? -1.972 -6.152 4.511 1.00 95.69 113 GLY A N 1
ATOM 814 C CA . GLY A 1 113 ? -1.538 -6.120 5.908 1.00 95.69 113 GLY A CA 1
ATOM 815 C C . GLY A 1 113 ? -2.192 -4.977 6.686 1.00 95.69 113 GLY A C 1
ATOM 816 O O . GLY A 1 113 ? -2.734 -5.198 7.768 1.00 95.69 113 GLY A O 1
ATOM 817 N N . ALA A 1 114 ? -2.227 -3.774 6.105 1.00 94.19 114 ALA A N 1
ATOM 818 C CA . ALA A 1 114 ? -2.882 -2.618 6.711 1.00 94.19 114 ALA A CA 1
ATOM 819 C C . ALA A 1 114 ? -4.405 -2.796 6.843 1.00 94.19 114 ALA A C 1
ATOM 821 O O . ALA A 1 114 ? -4.974 -2.453 7.877 1.00 94.19 114 ALA A O 1
ATOM 822 N N . LEU A 1 115 ? -5.078 -3.324 5.817 1.00 93.94 115 LEU A N 1
ATOM 823 C CA . LEU A 1 115 ? -6.520 -3.571 5.854 1.00 93.94 115 LEU A CA 1
ATOM 824 C C . LEU A 1 115 ? -6.876 -4.649 6.872 1.00 93.94 115 LEU A C 1
ATOM 826 O O . LEU A 1 115 ? -7.783 -4.435 7.670 1.00 93.94 115 LEU A O 1
ATOM 830 N N . ARG A 1 116 ? -6.135 -5.761 6.887 1.00 91.56 116 ARG A N 1
ATOM 831 C CA . ARG A 1 116 ? -6.312 -6.845 7.856 1.00 91.56 116 ARG A CA 1
ATOM 832 C C . ARG A 1 116 ? -6.133 -6.324 9.274 1.00 91.56 116 ARG A C 1
ATOM 834 O O . ARG A 1 116 ? -7.000 -6.550 10.098 1.00 91.56 116 ARG A O 1
ATOM 841 N N . ALA A 1 117 ? -5.059 -5.585 9.539 1.00 86.44 117 ALA A N 1
ATOM 842 C CA . ALA A 1 117 ? -4.795 -5.002 10.851 1.00 86.44 117 ALA A CA 1
ATOM 843 C C . ALA A 1 117 ? -5.924 -4.062 11.317 1.00 86.44 117 ALA A C 1
ATOM 845 O O . ALA A 1 117 ? -6.299 -4.077 12.483 1.00 86.44 117 ALA A O 1
ATOM 846 N N . LEU A 1 118 ? -6.493 -3.262 10.410 1.00 85.75 118 LEU A N 1
ATOM 847 C CA . LEU A 1 118 ? -7.586 -2.339 10.735 1.00 85.75 118 LEU A CA 1
ATOM 848 C C . LEU A 1 118 ? -8.948 -3.026 10.890 1.00 85.75 118 LEU A C 1
ATOM 850 O O . LEU A 1 118 ? -9.792 -2.513 11.622 1.00 85.75 118 LEU A O 1
ATOM 854 N N . ALA A 1 119 ? -9.168 -4.131 10.178 1.00 85.56 119 ALA A N 1
ATOM 855 C CA . ALA A 1 119 ? -10.388 -4.928 10.255 1.00 85.56 119 ALA A CA 1
ATOM 856 C C . ALA A 1 119 ? -10.376 -5.924 11.427 1.00 85.56 119 ALA A C 1
ATOM 858 O O . ALA A 1 119 ? -11.436 -6.385 11.837 1.00 85.56 119 ALA A O 1
ATOM 859 N N . ASP A 1 120 ? -9.195 -6.258 11.953 1.00 77.69 120 ASP A N 1
ATOM 860 C CA . ASP A 1 120 ? -9.030 -7.170 13.081 1.00 77.69 120 ASP A CA 1
ATOM 861 C C . ASP A 1 120 ? -9.416 -6.486 14.406 1.00 77.69 120 ASP A C 1
ATOM 863 O O . ASP A 1 120 ? -8.946 -5.392 14.743 1.00 77.69 120 ASP A O 1
ATOM 867 N N . GLU A 1 121 ? -10.269 -7.151 15.187 1.00 59.94 121 GLU A N 1
ATOM 868 C CA . GLU A 1 121 ? -10.765 -6.650 16.471 1.00 59.94 121 GLU A CA 1
ATOM 869 C C . GLU A 1 121 ? -9.642 -6.435 17.489 1.00 59.94 121 GLU A C 1
ATOM 871 O O . GLU A 1 121 ? -9.783 -5.600 18.381 1.00 59.94 121 GLU A O 1
ATOM 876 N N . GLY A 1 122 ? -8.522 -7.157 17.374 1.00 60.91 122 GLY A N 1
ATOM 877 C CA . GLY A 1 122 ? -7.419 -7.084 18.337 1.00 60.91 122 GLY A CA 1
ATOM 878 C C . GLY A 1 122 ? -6.813 -5.682 18.465 1.00 60.91 122 GLY A C 1
ATOM 879 O O . GLY A 1 122 ? -6.572 -5.208 19.578 1.00 60.91 122 GLY A O 1
ATOM 880 N N . ILE A 1 123 ? -6.635 -4.974 17.344 1.00 60.75 123 ILE A N 1
ATOM 881 C CA . ILE A 1 123 ? -6.102 -3.603 17.346 1.00 60.75 123 ILE A CA 1
ATOM 882 C C . ILE A 1 123 ? -7.153 -2.621 17.867 1.00 60.75 123 ILE A C 1
ATOM 884 O O . ILE A 1 123 ? -6.825 -1.743 18.667 1.00 60.75 123 ILE A O 1
ATOM 888 N N . GLN A 1 124 ? -8.421 -2.797 17.487 1.00 59.53 124 GLN A N 1
ATOM 889 C CA . GLN A 1 124 ? -9.514 -1.978 18.015 1.00 59.53 124 GLN A CA 1
ATOM 890 C C . GLN A 1 124 ? -9.662 -2.151 19.531 1.00 59.53 124 GLN A C 1
ATOM 892 O O . GLN A 1 124 ? -9.747 -1.155 20.237 1.00 59.53 124 GLN A O 1
ATOM 897 N N . ARG A 1 125 ? -9.593 -3.375 20.070 1.00 64.75 125 ARG A N 1
ATOM 898 C CA . ARG A 1 125 ? -9.631 -3.621 21.523 1.00 64.75 125 ARG A CA 1
ATOM 899 C C . ARG A 1 125 ? -8.457 -2.964 22.249 1.00 64.75 125 ARG A C 1
ATOM 901 O O . ARG A 1 125 ? -8.678 -2.320 23.271 1.00 64.75 125 ARG A O 1
ATOM 908 N N . GLY A 1 126 ? -7.239 -3.061 21.710 1.00 67.25 126 GLY A N 1
ATOM 909 C CA . GLY A 1 126 ? -6.062 -2.394 22.280 1.00 67.25 126 GLY A CA 1
ATOM 910 C C . GLY A 1 126 ? -6.197 -0.867 22.303 1.00 67.25 126 GLY A C 1
ATOM 911 O O . GLY A 1 126 ? -5.978 -0.235 23.337 1.00 67.25 126 GLY A O 1
ATOM 912 N N . HIS A 1 127 ? -6.642 -0.268 21.194 1.00 71.56 127 HIS A N 1
ATOM 913 C CA . HIS A 1 127 ? -6.913 1.170 21.124 1.00 71.56 127 HIS A CA 1
ATOM 914 C C . HIS A 1 127 ? -8.064 1.600 22.034 1.00 71.56 127 HIS A C 1
ATOM 916 O O . HIS A 1 127 ? -7.962 2.647 22.666 1.00 71.56 127 HIS A O 1
ATOM 922 N N . MET A 1 128 ? -9.134 0.809 22.134 1.00 74.06 128 MET A N 1
ATOM 923 C CA . MET A 1 128 ? -10.272 1.103 23.007 1.00 74.06 128 MET A CA 1
ATOM 924 C C . MET A 1 128 ? -9.900 0.999 24.486 1.00 74.06 128 MET A C 1
ATOM 926 O O . MET A 1 128 ? -10.349 1.832 25.266 1.00 74.06 128 MET A O 1
ATOM 930 N N . SER A 1 129 ? -9.038 0.052 24.869 1.00 79.31 129 SER A N 1
ATOM 931 C CA . SER A 1 129 ? -8.491 -0.027 26.229 1.00 79.31 129 SER A CA 1
ATOM 932 C C . SER A 1 129 ? -7.643 1.207 26.554 1.00 79.31 129 SER A C 1
ATOM 934 O O . SER A 1 129 ? -7.876 1.867 27.567 1.00 79.31 129 SER A O 1
ATOM 936 N N . LEU A 1 130 ? -6.739 1.607 25.651 1.00 84.75 130 LEU A N 1
ATOM 937 C CA . LEU A 1 130 ? -5.949 2.829 25.824 1.00 84.75 130 LEU A CA 1
ATOM 938 C C . LEU A 1 130 ? -6.830 4.090 25.848 1.00 84.75 130 LEU A C 1
ATOM 940 O O . LEU A 1 130 ? -6.600 4.998 26.644 1.00 84.75 130 LEU A O 1
ATOM 944 N N . HIS A 1 131 ? -7.858 4.148 25.003 1.00 85.81 131 HIS A N 1
ATOM 945 C CA . HIS A 1 131 ? -8.808 5.255 24.950 1.00 85.81 131 HIS A CA 1
ATOM 946 C C . HIS A 1 131 ? -9.638 5.360 26.235 1.00 85.81 131 HIS A C 1
ATOM 948 O O . HIS A 1 131 ? -9.755 6.453 26.787 1.00 85.81 131 HIS A O 1
ATOM 954 N N . ALA A 1 132 ? -10.152 4.238 26.745 1.00 89.56 132 ALA A N 1
ATOM 955 C CA . ALA A 1 132 ? -10.852 4.173 28.023 1.00 89.56 132 ALA A CA 1
ATOM 956 C C . ALA A 1 132 ? -9.945 4.630 29.172 1.00 89.56 132 ALA A C 1
ATOM 958 O O . ALA A 1 132 ? -10.361 5.441 29.998 1.00 89.56 132 ALA A O 1
ATOM 959 N N . ARG A 1 133 ? -8.679 4.192 29.177 1.00 92.25 133 ARG A N 1
ATOM 960 C CA . ARG A 1 133 ? -7.682 4.611 30.171 1.00 92.25 133 ARG A CA 1
ATOM 961 C C . ARG A 1 133 ? -7.410 6.111 30.117 1.00 92.25 133 ARG A C 1
ATOM 963 O O . ARG A 1 133 ? -7.434 6.773 31.150 1.00 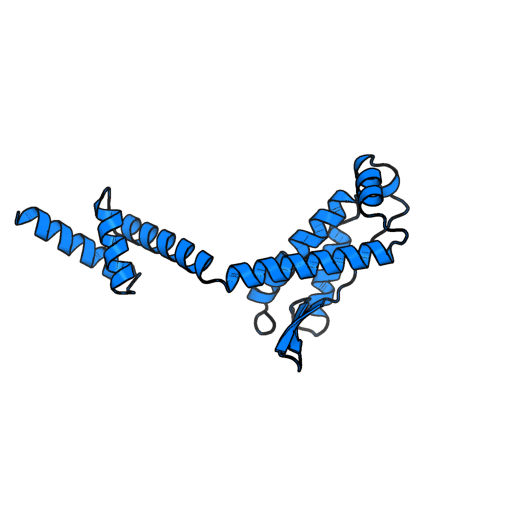92.25 133 ARG A O 1
ATOM 970 N N . ASN A 1 134 ? -7.230 6.667 28.921 1.00 91.06 134 ASN A N 1
ATOM 971 C CA . ASN A 1 134 ? -7.046 8.107 28.735 1.00 91.06 134 ASN A CA 1
ATOM 972 C C . ASN A 1 134 ? -8.276 8.905 29.188 1.00 91.06 134 ASN A C 1
ATOM 974 O O . ASN A 1 134 ? -8.124 9.938 29.835 1.00 91.06 134 ASN A O 1
ATOM 978 N N . LEU A 1 135 ? -9.489 8.422 28.898 1.00 93.19 135 LEU A N 1
ATOM 979 C CA . LEU A 1 135 ? -10.731 9.036 29.373 1.00 93.19 135 LEU A CA 1
ATOM 980 C C . LEU A 1 135 ? -10.834 9.024 30.900 1.00 93.19 135 LEU A C 1
ATOM 982 O O . LEU A 1 135 ? -11.166 10.057 31.473 1.00 93.19 135 LEU A O 1
ATOM 986 N N . ALA A 1 136 ? -10.513 7.905 31.556 1.00 93.06 136 ALA A N 1
ATOM 987 C CA . ALA A 1 136 ? -10.512 7.803 33.015 1.00 93.06 136 ALA A CA 1
ATOM 988 C C . ALA A 1 136 ? -9.516 8.790 33.650 1.00 93.06 136 ALA A C 1
ATOM 990 O O . ALA A 1 136 ? -9.876 9.533 34.564 1.00 93.06 136 ALA A O 1
A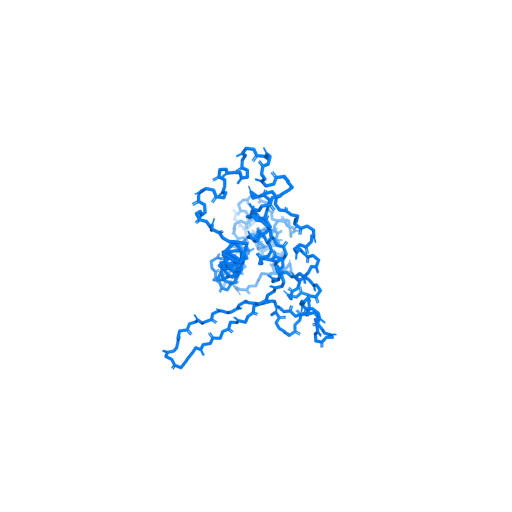TOM 991 N N . ILE A 1 137 ? -8.292 8.869 33.116 1.00 94.19 137 ILE A N 1
ATOM 992 C CA . ILE A 1 137 ? -7.265 9.818 33.576 1.00 94.19 137 ILE A CA 1
ATOM 993 C C . ILE A 1 137 ? -7.737 11.265 33.379 1.00 94.19 137 ILE A C 1
ATOM 995 O O . ILE A 1 137 ? -7.683 12.069 34.306 1.00 94.19 137 ILE A O 1
ATOM 999 N N . MET A 1 138 ? -8.260 11.603 32.198 1.00 92.12 138 MET A N 1
ATOM 1000 C CA . MET A 1 138 ? -8.787 12.943 31.904 1.00 92.12 138 MET A CA 1
ATOM 1001 C C . MET A 1 138 ? -10.011 13.310 32.757 1.00 92.12 138 MET A C 1
ATOM 1003 O O . MET A 1 138 ? -10.227 14.487 33.042 1.00 92.12 138 MET A O 1
ATOM 1007 N N . ALA A 1 139 ? -10.809 12.325 33.173 1.00 93.94 139 ALA A N 1
ATOM 1008 C CA . ALA A 1 139 ? -11.920 12.512 34.101 1.00 93.94 139 ALA A CA 1
ATOM 1009 C C . ALA A 1 139 ? -11.458 12.725 35.557 1.00 93.94 139 ALA A C 1
ATOM 1011 O O . ALA A 1 139 ? -12.265 13.135 36.393 1.00 93.94 139 ALA A O 1
ATOM 1012 N N . GLY A 1 140 ? -10.171 12.505 35.852 1.00 91.62 140 GLY A N 1
ATOM 1013 C CA . GLY A 1 140 ? -9.558 12.733 37.160 1.00 91.62 140 GLY A CA 1
ATOM 1014 C C . GLY A 1 140 ? -9.351 11.471 38.002 1.00 91.62 140 GLY A C 1
ATOM 1015 O O . GLY A 1 140 ? -9.204 11.593 39.221 1.00 91.62 140 GLY A O 1
ATOM 1016 N N . ALA A 1 141 ? -9.366 10.279 37.395 1.00 92.19 141 ALA A N 1
ATOM 1017 C CA . ALA A 1 141 ? -8.943 9.050 38.064 1.00 92.19 141 ALA A CA 1
ATOM 1018 C C . ALA A 1 141 ? -7.410 9.008 38.200 1.00 92.19 141 ALA A C 1
ATOM 1020 O O . ALA A 1 141 ? -6.681 9.473 37.322 1.00 92.19 141 ALA A O 1
ATOM 1021 N N . SER A 1 142 ? -6.917 8.435 39.296 1.00 92.19 142 SER A N 1
ATOM 1022 C CA . SER A 1 142 ? -5.487 8.334 39.610 1.00 92.19 142 SER A CA 1
ATOM 1023 C C . SER A 1 142 ? -5.192 7.052 40.382 1.00 92.19 142 SER A C 1
ATOM 1025 O O . SER A 1 142 ? -6.019 6.636 41.190 1.00 92.19 142 SER A O 1
ATOM 1027 N N . GLY A 1 143 ? -4.011 6.462 40.178 1.00 90.81 143 GLY A N 1
ATOM 1028 C CA . GLY A 1 143 ? -3.632 5.202 40.829 1.00 90.81 143 GLY A CA 1
ATOM 1029 C C . GLY A 1 143 ? -4.567 4.055 40.437 1.00 90.81 143 GLY A C 1
ATOM 1030 O O . GLY A 1 143 ? -5.002 3.985 39.286 1.00 90.81 143 GLY A O 1
ATOM 1031 N N . ASP A 1 144 ? -4.910 3.210 41.406 1.00 89.81 144 ASP A N 1
ATOM 1032 C CA . ASP A 1 144 ? -5.740 2.009 41.214 1.00 89.81 144 ASP A CA 1
ATOM 1033 C C . ASP A 1 144 ? -7.164 2.334 40.725 1.00 89.81 144 ASP A C 1
ATOM 1035 O O . ASP A 1 144 ? -7.798 1.533 40.038 1.00 89.81 144 ASP A O 1
ATOM 1039 N N . LEU A 1 145 ? -7.642 3.558 40.987 1.00 91.19 145 LEU A N 1
ATOM 1040 C CA . LEU A 1 145 ? -8.949 4.033 40.529 1.00 91.19 145 LEU A CA 1
ATOM 1041 C C . LEU A 1 145 ? -9.052 4.083 38.996 1.00 91.19 145 LEU A C 1
ATOM 1043 O O . LEU A 1 145 ? -10.146 3.984 38.445 1.00 91.19 145 LEU A O 1
ATOM 1047 N N . VAL A 1 146 ? -7.928 4.245 38.288 1.00 92.62 146 VAL A N 1
ATOM 1048 C CA . VAL A 1 146 ? -7.919 4.249 36.818 1.00 92.62 146 VAL A CA 1
ATOM 1049 C C . VAL A 1 146 ? -8.380 2.899 36.286 1.00 92.62 146 VAL A C 1
ATOM 1051 O O . VAL A 1 146 ? -9.247 2.861 35.416 1.00 92.62 146 VAL A O 1
ATOM 1054 N N . ASP A 1 147 ? -7.829 1.808 36.813 1.00 91.62 147 ASP A N 1
ATOM 1055 C CA . ASP A 1 147 ? -8.131 0.468 36.317 1.00 91.62 147 ASP A CA 1
ATOM 1056 C C . ASP A 1 147 ? -9.562 0.051 36.684 1.00 91.62 147 ASP A C 1
ATOM 1058 O O . ASP A 1 147 ? -10.274 -0.450 35.817 1.00 91.62 147 ASP A O 1
ATOM 1062 N N . GLN A 1 148 ? -10.041 0.401 37.885 1.00 92.56 148 GLN A N 1
ATOM 1063 C CA . GLN A 1 148 ? -11.434 0.168 38.302 1.00 92.56 148 GLN A CA 1
ATOM 1064 C C . GLN A 1 148 ? -12.451 0.886 37.399 1.00 92.56 148 GLN A C 1
ATOM 1066 O O . GLN A 1 148 ? -13.432 0.297 36.943 1.00 92.56 148 GLN A O 1
ATOM 1071 N N . VAL A 1 149 ? -12.212 2.168 37.098 1.00 93.56 149 VAL A N 1
ATOM 1072 C CA . VAL A 1 149 ? -13.096 2.959 36.226 1.00 93.56 149 VAL A CA 1
ATOM 1073 C C . VAL A 1 149 ? -13.057 2.431 34.791 1.00 93.56 149 VAL A C 1
ATOM 1075 O O . VAL A 1 149 ? -14.097 2.361 34.138 1.00 93.56 149 VAL A O 1
ATOM 1078 N N . VAL A 1 150 ? -11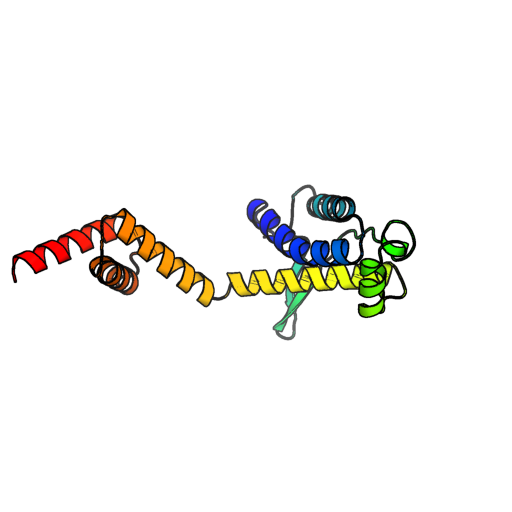.883 2.036 34.290 1.00 92.25 150 VAL A N 1
ATOM 1079 C CA . VAL A 1 150 ? -11.740 1.437 32.954 1.00 92.25 150 VAL A CA 1
ATOM 1080 C C . VAL A 1 150 ? -12.495 0.118 32.854 1.00 92.25 150 VAL A C 1
ATOM 1082 O O . VAL A 1 150 ? -13.257 -0.051 31.904 1.00 92.25 150 VAL A O 1
ATOM 1085 N N . GLU A 1 151 ? -12.318 -0.785 33.817 1.00 90.94 151 GLU A N 1
ATOM 1086 C CA . GLU A 1 151 ? -12.979 -2.091 33.844 1.00 90.94 151 GLU A CA 1
ATOM 1087 C C . GLU A 1 151 ? -14.500 -1.924 33.808 1.00 90.94 151 GLU A C 1
ATOM 1089 O O . GLU A 1 151 ? -15.157 -2.436 32.899 1.00 90.94 151 GLU A O 1
ATOM 1094 N N . ARG A 1 152 ? -15.048 -1.070 34.680 1.00 92.69 152 ARG A N 1
ATOM 1095 C CA . ARG A 1 152 ? -16.494 -0.828 34.745 1.00 92.69 152 ARG A CA 1
ATOM 1096 C C . ARG A 1 152 ? -17.041 -0.133 33.487 1.00 92.69 152 ARG A C 1
ATOM 1098 O O . ARG A 1 152 ? -18.105 -0.503 32.996 1.00 92.69 152 ARG A O 1
ATOM 1105 N N . MET A 1 153 ? -16.308 0.810 32.880 1.00 92.56 153 MET A N 1
ATOM 1106 C CA . MET A 1 153 ? -16.702 1.402 31.583 1.00 92.56 153 MET A CA 1
ATOM 1107 C C . MET A 1 153 ? -16.730 0.376 30.442 1.00 92.56 153 MET A C 1
ATOM 1109 O O . MET A 1 153 ? -17.578 0.474 29.547 1.00 92.56 153 MET A O 1
ATOM 1113 N N . VAL A 1 154 ? -15.787 -0.571 30.440 1.00 88.12 154 VAL A N 1
ATOM 1114 C CA . VAL A 1 154 ? -15.690 -1.631 29.428 1.00 88.12 154 VAL A CA 1
ATOM 1115 C C . VAL A 1 154 ? -16.815 -2.649 29.609 1.00 88.12 154 VAL A C 1
ATOM 1117 O O . VAL A 1 154 ? -17.480 -2.974 28.623 1.00 88.12 154 VAL A O 1
ATOM 1120 N N . GLU A 1 155 ? -17.082 -3.091 30.841 1.00 88.69 155 GLU A N 1
ATOM 1121 C CA . GLU A 1 155 ? -18.203 -3.981 31.176 1.00 88.69 155 GLU A CA 1
ATOM 1122 C C . GLU A 1 155 ? -19.551 -3.378 30.764 1.00 88.69 155 GLU A C 1
ATOM 1124 O O . GLU A 1 155 ? -20.357 -4.033 30.101 1.00 88.69 155 GLU A O 1
ATOM 1129 N N . GLU A 1 156 ? -19.772 -2.097 31.068 1.00 90.00 156 GLU A N 1
ATOM 1130 C CA . GLU A 1 156 ? -21.002 -1.383 30.709 1.00 90.00 156 GLU A CA 1
ATOM 1131 C C . GLU A 1 156 ? -21.090 -1.016 29.217 1.00 90.00 156 GLU A C 1
ATOM 1133 O O . GLU A 1 156 ? -22.131 -0.537 28.760 1.00 90.00 156 GLU A O 1
ATOM 1138 N N . ARG A 1 157 ? -20.007 -1.198 28.447 1.00 86.00 157 ARG A N 1
ATOM 1139 C CA . ARG A 1 157 ? -19.847 -0.702 27.065 1.00 86.00 157 ARG A CA 1
ATOM 1140 C C . ARG A 1 157 ? -20.113 0.807 26.928 1.00 86.00 157 ARG A C 1
ATOM 1142 O O . ARG A 1 157 ? -20.565 1.275 25.881 1.00 86.00 157 ARG A O 1
ATOM 1149 N N . LYS A 1 158 ? -19.810 1.588 27.969 1.00 89.31 158 LYS A N 1
ATOM 1150 C CA . LYS A 1 158 ? -20.025 3.045 28.047 1.00 89.31 158 LYS A CA 1
ATOM 1151 C C . LYS A 1 158 ? -18.702 3.789 28.217 1.00 89.31 158 LYS A C 1
ATOM 1153 O O . LYS A 1 158 ? -18.405 4.355 29.264 1.00 89.31 158 LYS A O 1
ATOM 1158 N N . ILE A 1 159 ? -17.910 3.824 27.149 1.00 89.38 159 ILE A N 1
ATOM 1159 C CA . ILE A 1 159 ? -16.604 4.500 27.134 1.00 89.38 159 ILE A CA 1
ATOM 1160 C C . ILE A 1 159 ? -16.808 5.971 26.749 1.00 89.38 159 ILE A C 1
ATOM 1162 O O . ILE A 1 159 ? -16.710 6.347 25.580 1.00 89.38 159 ILE A O 1
ATOM 1166 N N . ARG A 1 160 ? -17.190 6.800 27.728 1.00 92.94 160 ARG A N 1
ATOM 1167 C CA . ARG A 1 160 ? -17.469 8.236 27.552 1.00 92.94 160 ARG A CA 1
ATOM 1168 C C . ARG A 1 160 ? -17.077 9.038 28.797 1.00 92.94 160 ARG A C 1
ATOM 1170 O O . ARG A 1 160 ? -17.020 8.512 29.904 1.00 92.94 160 ARG A O 1
ATOM 1177 N N . MET A 1 161 ? -16.797 10.326 28.597 1.00 92.38 161 MET A N 1
ATOM 1178 C CA . MET A 1 161 ? -16.282 11.234 29.633 1.00 92.38 161 MET A CA 1
ATOM 1179 C C . MET A 1 161 ? -17.258 11.463 30.798 1.00 92.38 161 MET A C 1
ATOM 1181 O O . MET A 1 161 ? -16.839 11.586 31.945 1.00 92.38 161 MET A O 1
ATOM 1185 N N . ASP A 1 162 ? -18.551 11.561 30.505 1.00 94.50 162 ASP A N 1
ATOM 1186 C CA . ASP A 1 162 ? -19.624 11.683 31.494 1.00 94.50 162 ASP A CA 1
ATOM 1187 C C . ASP A 1 162 ? -19.670 10.456 32.410 1.00 94.50 162 ASP A C 1
ATOM 1189 O O . ASP A 1 162 ? -19.562 10.606 33.628 1.00 94.50 162 ASP A O 1
ATOM 1193 N N . ARG A 1 163 ? -19.694 9.248 31.833 1.00 94.69 163 ARG A N 1
ATOM 1194 C CA . ARG A 1 163 ? -19.724 8.012 32.622 1.00 94.69 163 ARG A CA 1
ATOM 1195 C C . ARG A 1 163 ? -18.455 7.817 33.450 1.00 94.69 163 ARG A C 1
ATOM 1197 O O . ARG A 1 163 ? -18.543 7.428 34.609 1.00 94.69 163 ARG A O 1
ATOM 1204 N N . ALA A 1 164 ? -17.286 8.155 32.904 1.00 94.19 164 ALA A N 1
ATOM 1205 C CA . ALA A 1 164 ? -16.032 8.125 33.658 1.00 94.19 164 ALA A CA 1
ATOM 1206 C C . ALA A 1 164 ? -16.099 9.003 34.924 1.00 94.19 164 ALA A C 1
ATOM 1208 O O . ALA A 1 164 ? -15.665 8.584 35.996 1.00 94.19 164 ALA A O 1
ATOM 1209 N N . LYS A 1 165 ? -16.683 10.206 34.828 1.00 94.56 165 LYS A N 1
ATOM 1210 C CA . LYS A 1 165 ? -16.856 11.113 35.975 1.00 94.56 165 LYS A CA 1
ATOM 1211 C C . LYS A 1 165 ? -17.852 10.580 37.003 1.00 94.56 165 LYS A C 1
ATOM 1213 O O . LYS A 1 165 ? -17.608 10.742 38.196 1.00 94.56 165 LYS A O 1
ATOM 1218 N N . GLU A 1 166 ? -18.948 9.967 36.559 1.00 94.56 166 GLU A N 1
ATOM 1219 C CA . GLU A 1 166 ? -19.926 9.325 37.448 1.00 94.56 166 GLU A CA 1
ATOM 1220 C C . GLU A 1 166 ? -19.276 8.205 38.264 1.00 94.56 166 GLU A C 1
ATOM 1222 O O . GLU A 1 166 ? -19.335 8.232 39.492 1.00 94.56 166 GLU A O 1
ATOM 1227 N N . LEU A 1 167 ? -18.562 7.295 37.596 1.00 94.69 167 LEU A N 1
ATOM 1228 C CA . LEU A 1 167 ? -17.866 6.175 38.231 1.00 94.69 167 LEU A CA 1
ATOM 1229 C C . LEU A 1 167 ? -16.842 6.642 39.271 1.00 94.69 167 LEU A C 1
ATOM 1231 O O . LEU A 1 167 ? -16.799 6.120 40.381 1.00 94.69 167 LEU A O 1
ATOM 1235 N N . ILE A 1 168 ? -16.061 7.680 38.959 1.00 93.94 168 ILE A N 1
ATOM 1236 C CA . ILE A 1 168 ? -15.113 8.274 39.917 1.00 93.94 168 ILE A CA 1
ATOM 1237 C C . ILE A 1 168 ? -15.834 8.790 41.171 1.00 93.94 168 ILE A C 1
ATOM 1239 O O . ILE A 1 168 ? -15.303 8.676 42.277 1.00 93.94 168 ILE A O 1
ATOM 1243 N N . GLN A 1 169 ? -17.025 9.380 41.031 1.00 93.06 169 GLN A N 1
ATOM 1244 C CA . GLN A 1 169 ? -17.797 9.841 42.186 1.00 93.06 169 GLN A CA 1
ATOM 1245 C C . GLN A 1 169 ? -18.393 8.689 42.997 1.00 93.06 169 GLN A C 1
ATOM 1247 O O . GLN A 1 169 ? -18.434 8.803 44.220 1.00 93.06 169 GLN A O 1
ATOM 1252 N N . GLU A 1 170 ? -18.848 7.620 42.341 1.00 92.75 170 GLU A N 1
ATOM 1253 C CA . GLU A 1 170 ? -19.358 6.407 42.993 1.00 92.75 170 GLU A CA 1
ATOM 1254 C C . GLU A 1 170 ? -18.271 5.785 43.881 1.00 92.75 170 GLU A C 1
ATOM 1256 O O . GLU A 1 170 ? -18.447 5.708 45.098 1.00 92.75 170 GLU A O 1
ATOM 1261 N N . TYR A 1 171 ? -17.096 5.492 43.316 1.00 90.81 171 TYR A N 1
ATOM 1262 C CA . TYR A 1 171 ? -15.982 4.893 44.059 1.00 90.81 171 TYR A CA 1
ATOM 1263 C C . TYR A 1 171 ? -15.483 5.775 45.215 1.00 90.81 171 TYR A C 1
ATOM 1265 O O . TYR A 1 171 ? -15.266 5.292 46.323 1.00 90.81 171 TYR A O 1
ATOM 1273 N N . ARG A 1 172 ? -15.392 7.099 45.018 1.00 86.94 172 ARG A N 1
ATOM 1274 C CA . ARG A 1 172 ? -15.003 8.034 46.095 1.00 86.94 172 ARG A CA 1
ATOM 1275 C C . ARG A 1 172 ? -16.029 8.146 47.224 1.00 86.94 172 ARG A C 1
ATOM 1277 O O . ARG A 1 172 ? -15.682 8.623 48.305 1.00 86.94 172 ARG A O 1
ATOM 1284 N N . ARG A 1 173 ? -17.303 7.823 46.978 1.00 86.50 173 ARG A N 1
ATOM 1285 C CA . ARG A 1 173 ? -18.323 7.763 48.038 1.00 86.50 173 ARG A CA 1
ATOM 1286 C C . ARG A 1 173 ? -18.217 6.453 48.805 1.00 86.50 173 ARG A C 1
ATOM 1288 O O . ARG A 1 173 ? -18.316 6.492 50.023 1.00 86.50 173 ARG A O 1
ATOM 1295 N N . GLU A 1 174 ? -17.973 5.343 48.119 1.00 79.81 174 GLU A N 1
ATOM 1296 C CA . GLU A 1 174 ? -17.787 4.027 48.740 1.00 79.81 174 GLU A CA 1
ATOM 1297 C C . GLU A 1 174 ? -16.551 3.992 49.657 1.00 79.81 174 GLU A C 1
ATOM 1299 O O . GLU A 1 174 ? -16.647 3.504 50.780 1.00 79.81 174 GLU A O 1
ATOM 1304 N N . GLU A 1 175 ? -15.438 4.621 49.263 1.00 73.62 175 GLU A N 1
ATOM 1305 C CA . GLU A 1 175 ? -14.241 4.778 50.115 1.00 73.62 175 GLU A CA 1
ATOM 1306 C C . GLU A 1 175 ? -14.460 5.635 51.371 1.00 73.62 175 GLU A C 1
ATOM 1308 O O . GLU A 1 175 ? -13.666 5.565 52.299 1.00 73.62 175 GLU A O 1
ATOM 1313 N N . LYS A 1 176 ? -15.496 6.483 51.408 1.00 64.44 176 LYS A N 1
ATOM 1314 C CA . LYS A 1 176 ? -15.809 7.325 52.578 1.00 64.44 176 LYS A CA 1
ATOM 1315 C C . LYS A 1 176 ? -16.781 6.672 53.557 1.00 64.44 176 LYS A C 1
ATOM 1317 O O . LYS A 1 176 ? -17.012 7.228 54.629 1.00 64.44 176 LYS A O 1
ATOM 1322 N N . VAL A 1 177 ? -17.424 5.584 53.143 1.00 58.41 177 VAL A N 1
ATOM 1323 C CA . VAL A 1 177 ? -18.439 4.866 53.927 1.00 58.41 177 VAL A CA 1
ATOM 1324 C C . VAL A 1 177 ? -17.844 3.614 54.589 1.00 58.41 177 VAL A C 1
ATOM 1326 O O . VAL A 1 177 ? -18.409 3.138 55.572 1.00 58.41 177 VAL A O 1
ATOM 1329 N N . ASN A 1 178 ? -16.696 3.136 54.096 1.00 47.72 178 ASN A N 1
ATOM 1330 C CA . ASN A 1 178 ? -15.831 2.147 54.749 1.00 47.72 178 ASN A CA 1
ATOM 1331 C C . ASN A 1 178 ? -14.718 2.820 55.559 1.00 47.72 178 ASN A C 1
ATOM 1333 O O . ASN A 1 178 ? -14.255 2.182 56.530 1.00 47.72 178 ASN A O 1
#

Foldseek 3Di:
DAVDLVVQVVLQVLLLVQLVVLCVQLVHDSVVQVVFFQVVCCVVVDRGHQKDWDADPVGDIDMDGDTDDPTFCDDDCNVVPPSNVVSCVVLVDDGRVSVVVVSRVRSRVSSVVVVCCVPDVVNVVVVLLVLLLVLLVVLPDDDPRSVVLSVVCVVVVNSDNVSSVVSVVVVVVVVVVD

Secondary structure (DSSP, 8-state):
-TT-HHHHHHHHHHHHHHHHHHHHHTT--HHHHHHHHHHHHTTTSS---SEEEEE-TTS-EEEEE-------SSSTHHHH-HHHHHHHHHHT--SHHHHHHHHHHHHHHHHHHHHHHHHSHHHHHHHHHHHHHHHHHHTT--THHHHHHHHHHHHTT--SHHHHHHHHHHHHHHTTT-

Radius of gyration: 24.29 Å; chains: 1; bounding box: 48×33×71 Å

Sequence (178 aa):
AAADPYRAATHNKGILNGIIAVVIATCNDHRAVEAGAHAYAARTGRYSPLTVWEKNRDGDLVGSIELPLAVGIIGGATKVHPIAKVALKILGVKTANELAEVLAAVGLAQNLGALRALADEGIQRGHMSLHARNLAIMAGASGDLVDQVVERMVEERKIRMDRAKELIQEYRREEKVN